Protein AF-A0A7Y5H801-F1 (afdb_monomer)

Nearest PDB structures (foldseek):
  3fwv-assembly2_B  TM=7.381E-01  e=1.106E+00  Homo sapiens
  2nc9-assembly1_A  TM=5.835E-01  e=8.469E-01  Homo sapiens
  4gcn-assembly2_B  TM=4.721E-01  e=9.941E-01  Caenorhabditis elegans
  9hmf-assembly1_L  TM=3.764E-01  e=2.465E+00  Campylobacter jejuni
  5dse-assembly2_C  TM=4.444E-01  e=6.800E+00  Homo sapiens

Solvent-accessible surface area (backbone atoms only — not comparable to full-atom values): 6322 Å² total; per-residue (Å²): 136,57,74,64,58,56,48,54,52,54,50,52,52,52,51,50,53,55,60,70,68,46,54,71,70,56,50,16,51,51,25,39,52,51,36,55,50,51,28,55,76,35,78,40,76,78,80,83,79,80,88,60,102,65,94,75,80,76,92,52,75,45,53,94,44,13,58,62,43,20,51,21,22,58,57,25,66,49,58,48,68,60,25,23,52,24,20,44,47,25,15,56,49,26,50,78,68,72,34,61,70,60,14,51,55,25,44,53,55,21,51,71,49,75,112

Sequence (115 aa):
MNAEAAYLFRHALLREAAYQLHLPGQRARLHAEALAVMERQAGGRPAELLLGEGIRFEVHPTDPLAEDLADHARLGGAPPEVQALYACRAAALAERQYRPEDAMRLWEAAAGLLS

pLDDT: mean 90.51, std 10.81, range [49.88, 98.31]

Mean predicted aligned error: 5.6 Å

Secondary structure (DSSP, 8-state):
--HHHHHHHHHHHHHHHHHHHS-HHHHHHHHHHHHHHHHHHTTSPPPP----SS--PPP-TTGGGHHHHHHHHHHHT--HHHHHHHHHHHHHHHHHTT-HHHHHHHHHHHHHHH-

Foldseek 3Di:
DDPVVVVVVVVVVVVVVVLVPDDLQVQLQVLQVVLVVLQVVQVHDPPQDDDDDDDDDDDGSCLVVLVVNLVSCVSNVHQLSSNLRSLQSPLVSCVVVVNNVSNVVSNVSSVVSVD

Radius of gyration: 16.96 Å; Cα contacts (8 Å, |Δi|>4): 107; chains: 1; bounding box: 40×43×36 Å

Structure (mmCIF, N/CA/C/O backbone):
data_AF-A0A7Y5H801-F1
#
_entry.id   AF-A0A7Y5H801-F1
#
loop_
_atom_site.group_PDB
_atom_site.id
_atom_site.type_symbol
_atom_site.label_atom_id
_atom_site.label_alt_id
_atom_site.label_comp_id
_atom_site.label_asym_id
_atom_site.label_entity_id
_atom_site.label_seq_id
_atom_site.pdbx_PDB_ins_code
_atom_site.Cartn_x
_atom_site.Cartn_y
_atom_site.Cartn_z
_atom_site.occupancy
_atom_site.B_iso_or_equiv
_atom_site.auth_seq_id
_atom_site.auth_comp_id
_atom_site.auth_asym_id
_atom_site.auth_atom_id
_atom_site.pdbx_PDB_model_num
ATOM 1 N N . MET A 1 1 ? -24.735 -25.212 10.081 1.00 61.69 1 MET A N 1
ATOM 2 C CA . MET A 1 1 ? -23.822 -24.109 10.455 1.00 61.69 1 MET A CA 1
ATOM 3 C C . MET A 1 1 ? -22.948 -24.633 11.591 1.00 61.69 1 MET A C 1
ATOM 5 O O . MET A 1 1 ? -23.521 -25.066 12.582 1.00 61.69 1 MET A O 1
ATOM 9 N N . ASN A 1 2 ? -21.625 -24.755 11.419 1.00 89.38 2 ASN A N 1
ATOM 10 C CA . ASN A 1 2 ? -20.744 -25.306 12.464 1.00 89.38 2 ASN A CA 1
ATOM 11 C C . ASN A 1 2 ? -20.314 -24.195 13.452 1.00 89.38 2 ASN A C 1
ATOM 13 O O . ASN A 1 2 ? -20.373 -23.007 13.128 1.00 89.38 2 ASN A O 1
ATOM 17 N N . ALA A 1 3 ? -19.924 -24.572 14.674 1.00 88.94 3 ALA A N 1
ATOM 18 C CA . ALA A 1 3 ? -19.537 -23.617 15.720 1.00 88.94 3 ALA A CA 1
ATOM 19 C C . ALA A 1 3 ? -18.302 -22.779 15.333 1.00 88.94 3 ALA A C 1
ATOM 21 O O . ALA A 1 3 ? -18.211 -21.604 15.681 1.00 88.94 3 ALA A O 1
ATOM 22 N N . GLU A 1 4 ? -17.389 -23.367 14.562 1.00 92.75 4 GLU A N 1
ATOM 23 C CA . GLU A 1 4 ? -16.189 -22.714 14.041 1.00 92.75 4 GLU A CA 1
ATOM 24 C C . GLU A 1 4 ? -16.515 -21.564 13.075 1.00 92.75 4 GLU A C 1
ATOM 26 O O . GLU A 1 4 ? -16.022 -20.455 13.254 1.00 92.75 4 GLU A O 1
ATOM 31 N N . ALA A 1 5 ? -17.414 -21.768 12.109 1.00 92.44 5 ALA A N 1
ATOM 32 C CA . ALA A 1 5 ? -17.831 -20.726 11.171 1.00 92.44 5 ALA A CA 1
ATOM 33 C C . ALA A 1 5 ? -18.557 -19.582 11.886 1.00 92.44 5 ALA A C 1
ATOM 35 O O . ALA A 1 5 ? -18.335 -18.416 11.564 1.00 92.44 5 ALA A O 1
ATOM 36 N N . ALA A 1 6 ? -19.386 -19.894 12.889 1.00 90.56 6 ALA A N 1
ATOM 37 C CA . ALA A 1 6 ? -20.036 -18.873 13.709 1.00 90.56 6 ALA A CA 1
ATOM 38 C C . ALA A 1 6 ? -19.013 -18.042 14.507 1.00 90.56 6 ALA A C 1
ATOM 40 O O . ALA A 1 6 ? -19.160 -16.822 14.620 1.00 90.56 6 ALA A O 1
ATOM 41 N N . TYR A 1 7 ? -17.962 -18.686 15.026 1.00 93.06 7 TYR A N 1
ATOM 42 C CA . TYR A 1 7 ? -16.860 -18.012 15.709 1.00 93.06 7 TYR A CA 1
ATOM 43 C C . TYR A 1 7 ? -16.059 -17.113 14.759 1.00 93.06 7 TYR A C 1
ATOM 45 O O . TYR A 1 7 ? -15.900 -15.929 15.051 1.00 93.06 7 TYR A O 1
ATOM 53 N N . LEU A 1 8 ? -15.615 -17.637 13.612 1.00 94.44 8 LEU A N 1
ATOM 54 C CA . LEU A 1 8 ? -14.841 -16.884 12.620 1.00 94.44 8 LEU A CA 1
ATOM 55 C C . LEU A 1 8 ? -15.614 -15.668 12.107 1.00 94.44 8 LEU A C 1
ATOM 57 O O . LEU A 1 8 ? -15.064 -14.570 12.047 1.00 94.44 8 LEU A O 1
ATOM 61 N N . PHE A 1 9 ? -16.905 -15.838 11.813 1.00 93.38 9 PHE A N 1
ATOM 62 C CA . PHE A 1 9 ? -17.769 -14.740 11.390 1.00 93.38 9 PHE A CA 1
ATOM 63 C C . PHE A 1 9 ? -17.881 -13.654 12.463 1.00 93.38 9 PHE A C 1
ATOM 65 O O . PHE A 1 9 ? -17.645 -12.477 12.186 1.00 93.38 9 PHE A O 1
ATOM 72 N N . ARG A 1 10 ? -18.189 -14.037 13.711 1.00 92.44 10 ARG A N 1
ATOM 73 C CA . ARG A 1 10 ? -18.278 -13.080 14.823 1.00 92.44 10 ARG A CA 1
ATOM 74 C C . ARG A 1 10 ? -16.949 -12.362 15.041 1.00 92.44 10 ARG A C 1
ATOM 76 O O . ARG A 1 10 ? -16.945 -11.156 15.263 1.00 92.44 10 ARG A O 1
ATOM 83 N N . HIS A 1 11 ? -15.839 -13.087 14.974 1.00 93.62 11 HIS A N 1
ATOM 84 C CA . HIS A 1 11 ? -14.513 -12.514 15.144 1.00 93.62 11 HIS A CA 1
ATOM 85 C C . HIS A 1 11 ? -14.192 -11.504 14.034 1.00 93.62 11 HIS A C 1
ATOM 87 O O . HIS A 1 11 ? -13.767 -10.392 14.335 1.00 93.62 11 HIS A O 1
ATOM 93 N N . ALA A 1 12 ? -14.466 -11.844 12.771 1.00 93.56 12 ALA A N 1
ATOM 94 C CA . ALA A 1 12 ? -14.269 -10.942 11.639 1.00 93.56 12 ALA A CA 1
ATOM 95 C C . ALA A 1 12 ? -15.112 -9.663 11.765 1.00 93.56 12 ALA A C 1
ATOM 97 O O . ALA A 1 12 ? -14.577 -8.569 11.585 1.00 93.56 12 ALA A O 1
ATOM 98 N N . LEU A 1 13 ? -16.391 -9.787 12.142 1.00 93.75 13 LEU A N 1
ATOM 99 C CA . LEU A 1 13 ? -17.271 -8.636 12.36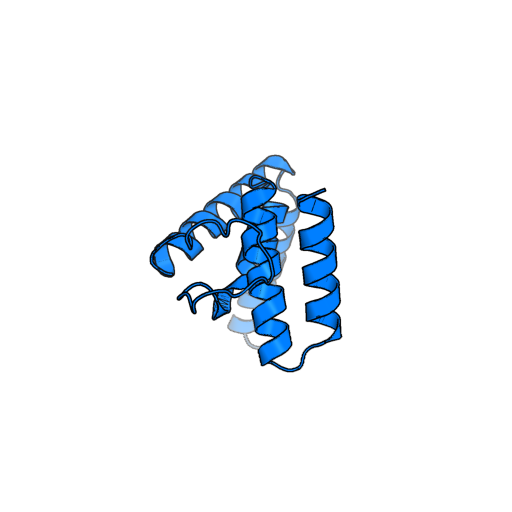6 1.00 93.75 13 LEU A CA 1
ATOM 100 C C . LEU A 1 13 ? -16.782 -7.733 13.502 1.00 93.75 13 LEU A C 1
ATOM 102 O O . LEU A 1 13 ? -16.730 -6.517 13.340 1.00 93.75 13 LEU A O 1
ATOM 106 N N . LEU A 1 14 ? -16.423 -8.314 14.651 1.00 93.44 14 LEU A N 1
ATOM 107 C CA . LEU A 1 14 ? -15.938 -7.538 15.794 1.00 93.44 14 LEU A CA 1
ATOM 108 C C . LEU A 1 14 ? -14.605 -6.851 15.482 1.00 93.44 14 LEU A C 1
ATOM 110 O O . LEU A 1 14 ? -14.413 -5.703 15.876 1.00 93.44 14 LEU A O 1
ATOM 114 N N . ARG A 1 15 ? -13.709 -7.521 14.745 1.00 92.31 15 ARG A N 1
ATOM 115 C CA . ARG A 1 15 ? -12.446 -6.939 14.273 1.00 92.31 15 ARG A CA 1
ATOM 116 C C . ARG A 1 15 ? -12.695 -5.734 13.369 1.00 92.31 15 ARG A C 1
ATOM 118 O O . ARG A 1 15 ? -12.062 -4.702 13.566 1.00 92.31 15 ARG A O 1
ATOM 125 N N . GLU A 1 16 ? -13.613 -5.854 12.411 1.00 92.44 16 GLU A N 1
ATOM 126 C CA . GLU A 1 16 ? -13.949 -4.757 11.500 1.00 92.44 16 GLU A CA 1
ATOM 127 C C . GLU A 1 16 ? -14.563 -3.574 12.257 1.00 92.44 16 GLU A C 1
ATOM 129 O O . GLU A 1 16 ? -14.108 -2.443 12.111 1.00 92.44 16 GLU A O 1
ATOM 134 N N . ALA A 1 17 ? -15.525 -3.830 13.149 1.00 91.19 17 ALA A N 1
ATOM 135 C CA . ALA A 1 17 ? -16.121 -2.787 13.980 1.00 91.19 17 ALA A CA 1
ATOM 136 C C . ALA A 1 17 ? -15.070 -2.067 14.842 1.00 91.19 17 ALA A C 1
ATOM 138 O O . ALA A 1 17 ? -15.048 -0.839 14.888 1.00 91.19 17 ALA A O 1
ATOM 139 N N . ALA A 1 18 ? -14.164 -2.813 15.482 1.00 91.06 18 ALA A N 1
ATOM 140 C CA . ALA A 1 18 ? -13.076 -2.235 16.266 1.00 91.06 18 ALA A CA 1
ATOM 141 C C . ALA A 1 18 ? -12.136 -1.376 15.405 1.00 91.06 18 ALA A C 1
ATOM 143 O O . ALA A 1 18 ? -11.781 -0.270 15.806 1.00 91.06 18 ALA A O 1
ATOM 144 N N . TYR A 1 19 ? -11.787 -1.840 14.201 1.00 91.62 19 TYR A N 1
ATOM 145 C CA . TYR A 1 19 ? -10.963 -1.075 13.265 1.00 91.62 19 TYR A CA 1
ATOM 146 C C . TYR A 1 19 ? -11.639 0.237 12.836 1.00 91.62 19 TYR A C 1
ATOM 148 O O . TYR A 1 19 ? -10.982 1.278 12.791 1.00 91.62 19 TYR A O 1
ATOM 156 N N . GLN A 1 20 ? -12.952 0.223 12.585 1.00 90.75 20 GLN A N 1
ATOM 157 C CA . GLN A 1 20 ? -13.706 1.432 12.231 1.00 90.75 20 GLN A CA 1
ATOM 158 C C . GLN A 1 20 ? -13.869 2.418 13.400 1.00 90.75 20 GLN A C 1
ATOM 160 O O . GLN A 1 20 ? -14.055 3.609 13.161 1.00 90.75 20 GLN A O 1
ATOM 165 N N . LEU A 1 21 ? -13.763 1.955 14.651 1.00 93.94 21 LEU A N 1
ATOM 166 C CA . LEU A 1 21 ? -13.789 2.811 15.844 1.00 93.94 21 LEU A CA 1
ATOM 167 C C . LEU A 1 21 ? -12.449 3.508 16.130 1.00 93.94 21 LEU A C 1
ATOM 169 O O . LEU A 1 21 ? -12.407 4.434 16.941 1.00 93.94 21 LEU A O 1
ATOM 173 N N . HIS A 1 22 ? -11.353 3.088 15.494 1.00 91.81 22 HIS A N 1
ATOM 174 C CA . HIS A 1 22 ? -10.066 3.760 15.646 1.00 91.81 22 HIS A CA 1
ATOM 175 C C . HIS A 1 22 ? -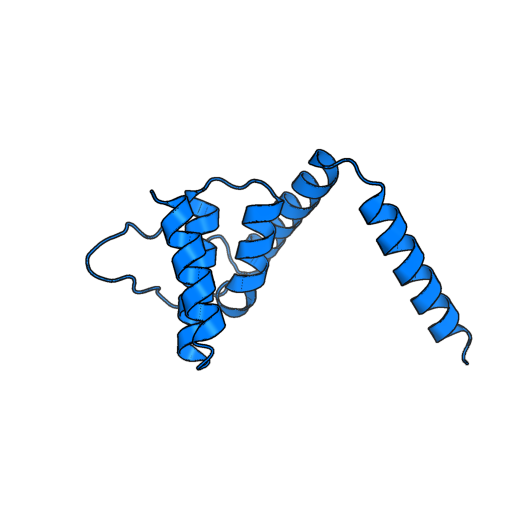10.109 5.188 15.095 1.00 91.81 22 HIS A C 1
ATOM 177 O O . HIS A 1 22 ? -10.664 5.459 14.027 1.00 91.81 22 HIS A O 1
ATOM 183 N N . LEU A 1 23 ? -9.428 6.104 15.787 1.00 94.69 23 LEU A N 1
ATOM 184 C CA . LEU A 1 23 ? -9.234 7.461 15.285 1.00 94.69 23 LEU A CA 1
ATOM 185 C C . LEU A 1 23 ? -8.468 7.433 13.950 1.00 94.69 23 LEU A C 1
ATOM 187 O O . LEU A 1 23 ? -7.599 6.573 13.765 1.00 94.69 23 LEU A O 1
ATOM 191 N N . PRO A 1 24 ? -8.690 8.403 13.040 1.00 92.44 24 PRO A N 1
ATOM 192 C CA . PRO A 1 24 ? -8.000 8.440 11.749 1.00 92.44 24 PRO A CA 1
ATOM 193 C C . PRO A 1 24 ? -6.473 8.310 11.859 1.00 92.44 24 PRO A C 1
ATOM 195 O O . PRO A 1 24 ? -5.880 7.500 11.151 1.00 92.44 24 PRO A O 1
ATOM 198 N N . GLY A 1 25 ? -5.845 9.014 12.809 1.00 94.31 25 GLY A N 1
ATOM 199 C CA . GLY A 1 25 ? -4.397 8.929 13.036 1.00 94.31 25 GLY A CA 1
ATOM 200 C C . GLY A 1 25 ? -3.916 7.564 13.545 1.00 94.31 25 GLY A C 1
ATOM 201 O O . GLY A 1 25 ? -2.812 7.141 13.218 1.00 94.31 25 GLY A O 1
ATOM 202 N N . GLN A 1 26 ? -4.743 6.832 14.299 1.00 94.56 26 GLN A N 1
ATOM 203 C CA . GLN A 1 26 ? -4.412 5.471 14.741 1.00 94.56 26 GLN A CA 1
ATOM 204 C C . GLN A 1 26 ? -4.455 4.485 13.572 1.00 94.56 26 GLN A C 1
ATOM 206 O O . GLN A 1 26 ? -3.577 3.630 13.464 1.00 94.56 26 GLN A O 1
ATOM 211 N N . ARG A 1 27 ? -5.435 4.632 12.670 1.00 95.44 27 ARG A N 1
ATOM 212 C CA . ARG A 1 27 ? -5.492 3.834 11.437 1.00 95.44 27 ARG A CA 1
ATOM 213 C C . ARG A 1 27 ? -4.298 4.129 10.538 1.00 95.44 27 ARG A C 1
ATOM 215 O O . ARG A 1 27 ? -3.643 3.189 10.106 1.00 95.44 27 ARG A O 1
ATOM 222 N N . ALA A 1 28 ? -3.963 5.404 10.334 1.00 95.88 28 ALA A N 1
ATOM 223 C CA . ALA A 1 28 ? -2.784 5.788 9.559 1.00 95.88 28 ALA A CA 1
ATOM 224 C C . ALA A 1 28 ? -1.503 5.173 10.141 1.00 95.88 28 ALA A C 1
ATOM 226 O O . ALA A 1 28 ? -0.737 4.536 9.423 1.00 95.88 28 ALA A O 1
ATOM 227 N N . ARG A 1 29 ? -1.319 5.238 11.467 1.00 96.75 29 ARG A N 1
ATOM 228 C CA . ARG A 1 29 ? -0.184 4.584 12.129 1.00 96.75 29 ARG A CA 1
ATOM 229 C C . ARG A 1 29 ? -0.150 3.077 11.872 1.00 96.75 29 ARG A C 1
ATOM 231 O O . ARG A 1 29 ? 0.913 2.548 11.582 1.00 96.75 29 ARG A O 1
ATOM 238 N N . LEU A 1 30 ? -1.291 2.390 11.934 1.00 96.38 30 LEU A N 1
ATOM 239 C CA . LEU A 1 30 ? -1.350 0.960 11.626 1.00 96.38 30 LEU A CA 1
ATOM 240 C C . LEU A 1 30 ? -0.927 0.666 10.177 1.00 96.38 30 LEU A C 1
ATOM 242 O O . LEU A 1 30 ? -0.181 -0.282 9.948 1.00 96.38 30 LEU A O 1
ATOM 246 N N . HIS A 1 31 ? -1.360 1.480 9.211 1.00 98.12 31 HIS A N 1
ATOM 247 C CA . HIS A 1 31 ? -0.940 1.326 7.816 1.00 98.12 31 HIS A CA 1
ATOM 248 C C . HIS A 1 31 ? 0.554 1.599 7.618 1.00 98.12 31 HIS A C 1
ATOM 250 O O . HIS A 1 31 ? 1.191 0.863 6.870 1.00 98.12 31 HIS A O 1
ATOM 256 N N . ALA A 1 32 ? 1.122 2.583 8.321 1.00 97.94 32 ALA A N 1
ATOM 257 C CA . ALA A 1 32 ? 2.555 2.864 8.285 1.00 97.94 32 ALA A CA 1
ATOM 258 C C . ALA A 1 32 ? 3.395 1.714 8.875 1.00 97.94 32 ALA A C 1
ATOM 260 O O . ALA A 1 32 ? 4.420 1.342 8.307 1.00 97.94 32 ALA A O 1
ATOM 261 N N . GLU A 1 33 ? 2.950 1.102 9.977 1.00 98.19 33 GLU A N 1
ATOM 262 C CA . GLU A 1 33 ? 3.614 -0.081 10.546 1.00 98.19 33 GLU A CA 1
ATOM 263 C C . GLU A 1 33 ? 3.512 -1.288 9.603 1.00 98.19 33 GLU A C 1
ATOM 265 O O . GLU A 1 33 ? 4.496 -1.997 9.392 1.00 98.19 33 GLU A O 1
ATOM 270 N N . ALA A 1 34 ? 2.345 -1.506 8.987 1.00 97.88 34 ALA A N 1
ATOM 271 C CA . ALA A 1 34 ? 2.161 -2.562 7.995 1.00 97.88 34 ALA A CA 1
ATOM 272 C C . ALA A 1 34 ? 3.094 -2.374 6.787 1.00 97.88 34 ALA A C 1
ATOM 274 O O . ALA A 1 34 ? 3.782 -3.323 6.411 1.00 97.88 34 ALA A O 1
ATOM 275 N N . LEU A 1 35 ? 3.201 -1.147 6.259 1.00 98.12 35 LEU A N 1
ATOM 276 C CA . LEU A 1 35 ? 4.151 -0.798 5.200 1.00 98.12 35 LEU A CA 1
ATOM 277 C C . LEU A 1 35 ? 5.582 -1.196 5.590 1.00 98.12 35 LEU A C 1
ATOM 279 O O . LEU A 1 35 ? 6.242 -1.932 4.860 1.00 98.12 35 LEU A O 1
ATOM 283 N N . ALA A 1 36 ? 6.042 -0.771 6.771 1.00 97.56 36 ALA A N 1
ATOM 284 C CA . ALA A 1 36 ? 7.396 -1.050 7.246 1.00 97.56 36 ALA A CA 1
ATOM 285 C C . ALA A 1 36 ? 7.669 -2.555 7.439 1.00 97.56 36 ALA A C 1
ATOM 287 O O . ALA A 1 36 ? 8.786 -3.029 7.205 1.00 97.56 36 ALA A O 1
ATOM 288 N N . VAL A 1 37 ? 6.666 -3.325 7.873 1.00 98.06 37 VAL A N 1
ATOM 289 C CA . VAL A 1 37 ? 6.770 -4.786 8.002 1.00 98.06 37 VAL A CA 1
ATOM 290 C C . VAL A 1 37 ? 6.870 -5.449 6.631 1.00 98.06 37 VAL A C 1
ATOM 292 O O . VAL A 1 37 ? 7.739 -6.301 6.447 1.00 98.06 37 VAL A O 1
ATOM 295 N N . MET A 1 38 ? 6.030 -5.052 5.675 1.00 97.56 38 MET A N 1
ATOM 296 C CA . MET A 1 38 ? 6.040 -5.602 4.318 1.00 97.56 38 MET A CA 1
ATOM 297 C C . MET A 1 38 ? 7.361 -5.308 3.603 1.00 97.56 38 MET A C 1
ATOM 299 O O . MET A 1 38 ? 7.961 -6.222 3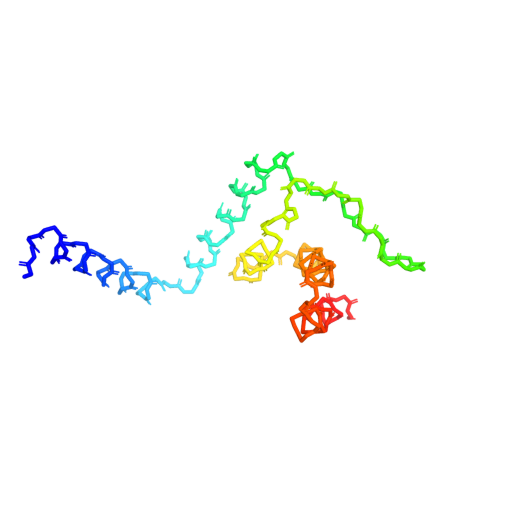.042 1.00 97.56 38 MET A O 1
ATOM 303 N N . GLU A 1 39 ? 7.866 -4.073 3.700 1.00 96.31 39 GLU A N 1
ATOM 304 C CA . GLU A 1 39 ? 9.190 -3.697 3.187 1.00 96.31 39 GLU A CA 1
ATOM 305 C C . GLU A 1 39 ? 10.273 -4.608 3.767 1.00 96.31 39 GLU A C 1
ATOM 307 O O . GLU A 1 39 ? 11.052 -5.208 3.030 1.00 96.31 39 GLU A O 1
ATOM 312 N N . ARG A 1 40 ? 10.299 -4.779 5.093 1.00 96.69 40 ARG A N 1
ATOM 313 C CA . ARG A 1 40 ? 11.302 -5.616 5.765 1.00 96.69 40 ARG A CA 1
ATOM 314 C C . ARG A 1 40 ? 11.225 -7.080 5.338 1.00 96.69 40 ARG A C 1
ATOM 316 O O . ARG A 1 40 ? 12.263 -7.705 5.140 1.00 96.69 40 ARG A O 1
ATOM 323 N N . GLN A 1 41 ? 10.019 -7.632 5.210 1.00 96.44 41 GLN A N 1
ATOM 324 C CA . GLN A 1 41 ? 9.820 -9.015 4.771 1.00 96.44 41 GLN A CA 1
ATOM 325 C C . GLN A 1 41 ? 10.242 -9.222 3.312 1.00 96.44 41 GLN A C 1
ATOM 327 O O . GLN A 1 41 ? 10.770 -10.280 2.979 1.00 96.44 41 GLN A O 1
ATOM 332 N N . ALA A 1 42 ? 10.075 -8.202 2.471 1.00 95.31 42 ALA A N 1
ATOM 333 C CA . ALA A 1 42 ? 10.487 -8.203 1.072 1.00 95.31 42 ALA A CA 1
ATOM 334 C C . ALA A 1 42 ? 11.956 -7.776 0.856 1.00 95.31 42 ALA A C 1
ATOM 336 O O . ALA A 1 42 ? 12.356 -7.486 -0.268 1.00 95.31 42 ALA A O 1
ATOM 337 N N . GLY A 1 43 ? 12.785 -7.740 1.904 1.00 93.12 43 GLY A N 1
ATOM 338 C CA . GLY A 1 43 ? 14.217 -7.442 1.778 1.00 93.12 43 GLY A CA 1
ATOM 339 C C . GLY A 1 43 ? 14.578 -5.953 1.737 1.00 93.12 43 GLY A C 1
ATOM 340 O O . GLY A 1 43 ? 15.729 -5.619 1.473 1.00 93.12 43 GLY A O 1
ATOM 341 N N . GLY A 1 44 ? 13.634 -5.067 2.050 1.00 93.75 44 GLY A N 1
ATOM 342 C CA . GLY A 1 44 ? 13.824 -3.623 2.147 1.00 93.75 44 GLY A CA 1
ATOM 343 C C . GLY A 1 44 ? 1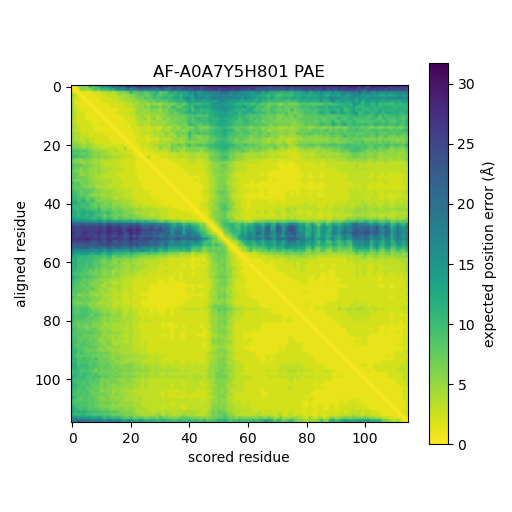2.992 -2.837 1.138 1.00 93.75 44 GLY A C 1
ATOM 344 O O . GLY A 1 44 ? 12.246 -3.391 0.333 1.00 93.75 44 GLY A O 1
ATOM 345 N N . ARG A 1 45 ? 13.121 -1.510 1.198 1.00 91.44 45 ARG A N 1
ATOM 346 C CA . ARG A 1 45 ? 12.534 -0.608 0.205 1.00 91.44 45 ARG A CA 1
ATOM 347 C C . ARG A 1 45 ? 13.410 -0.600 -1.058 1.00 91.44 45 ARG A C 1
ATOM 349 O O . ARG A 1 45 ? 14.629 -0.479 -0.917 1.00 91.44 45 ARG A O 1
ATOM 356 N N . PRO A 1 46 ? 12.829 -0.676 -2.270 1.00 88.81 46 PRO A N 1
ATOM 357 C CA . PRO A 1 46 ? 13.586 -0.470 -3.500 1.00 88.81 46 PRO A CA 1
ATOM 358 C C . PRO A 1 46 ? 14.209 0.931 -3.527 1.00 88.81 46 PRO A C 1
ATOM 360 O O . PRO A 1 46 ? 13.619 1.882 -3.019 1.00 88.81 46 PRO A O 1
ATOM 363 N N . ALA A 1 47 ? 15.383 1.079 -4.145 1.00 80.44 47 ALA A N 1
ATOM 364 C CA . ALA A 1 47 ? 15.987 2.397 -4.330 1.00 80.44 47 ALA A CA 1
ATOM 365 C C . ALA A 1 47 ? 15.014 3.350 -5.054 1.00 80.44 47 ALA A C 1
ATOM 367 O O . ALA A 1 47 ? 14.300 2.935 -5.973 1.00 80.44 47 ALA A O 1
ATOM 368 N N . GLU A 1 48 ? 14.977 4.610 -4.615 1.00 66.12 48 GLU A N 1
ATOM 369 C CA . GLU A 1 48 ? 14.127 5.651 -5.196 1.00 66.12 48 GLU A CA 1
ATOM 370 C C . GLU A 1 48 ? 14.453 5.812 -6.685 1.00 66.12 48 GLU A C 1
ATOM 372 O O . GLU A 1 48 ? 15.610 6.015 -7.064 1.00 66.12 48 GLU A O 1
ATOM 377 N N . LEU A 1 49 ? 13.440 5.688 -7.548 1.00 59.78 49 LEU A N 1
ATOM 378 C CA . LEU A 1 49 ? 13.634 5.947 -8.968 1.00 59.78 49 LEU A CA 1
ATOM 379 C C . LEU A 1 49 ? 13.703 7.456 -9.199 1.00 59.78 49 LEU A C 1
ATOM 381 O O . LEU A 1 49 ? 12.699 8.156 -9.099 1.00 59.78 49 LEU A O 1
ATOM 385 N N . LEU A 1 50 ? 14.889 7.935 -9.572 1.00 52.69 50 LEU A N 1
ATOM 386 C CA . LEU A 1 50 ? 15.044 9.225 -10.230 1.00 52.69 50 LEU A CA 1
ATOM 387 C C . LEU A 1 50 ? 14.322 9.169 -11.583 1.00 52.69 50 LEU A C 1
ATOM 389 O O . LEU A 1 50 ? 14.670 8.380 -12.462 1.00 52.69 50 LEU A O 1
ATOM 393 N N . LEU A 1 51 ? 13.288 9.996 -11.716 1.00 52.69 51 LEU A N 1
ATOM 394 C CA . LEU A 1 51 ? 12.487 10.158 -12.926 1.00 52.69 51 LEU A CA 1
ATOM 395 C C . LEU A 1 51 ? 13.366 10.710 -14.062 1.00 52.69 51 LEU A C 1
ATOM 397 O O . LEU A 1 51 ? 13.859 11.833 -13.987 1.00 52.69 51 LEU A O 1
ATOM 401 N N . GLY A 1 52 ? 13.557 9.903 -15.108 1.00 55.59 52 GLY A N 1
ATOM 402 C CA . GLY A 1 52 ? 14.212 10.258 -16.373 1.00 55.59 52 GLY A CA 1
ATOM 403 C C . GLY A 1 52 ? 13.391 9.796 -17.588 1.00 55.59 52 GLY A C 1
ATOM 404 O O . GLY A 1 52 ? 12.219 9.447 -17.440 1.00 55.59 52 GLY A O 1
ATOM 405 N N . GLU A 1 53 ? 13.999 9.791 -18.786 1.00 49.88 53 GLU A N 1
ATOM 406 C CA . GLU A 1 53 ? 13.386 9.415 -20.081 1.00 49.88 53 GLU A CA 1
ATOM 407 C C . GLU A 1 53 ? 12.983 7.923 -20.135 1.00 49.88 53 GLU A C 1
ATOM 409 O O . GLU A 1 53 ? 13.628 7.086 -20.765 1.00 49.88 53 GLU A O 1
ATOM 414 N N . GLY A 1 54 ? 11.900 7.579 -19.441 1.00 57.97 54 GLY A N 1
ATOM 415 C CA . GLY A 1 54 ? 11.324 6.239 -19.379 1.00 57.97 54 GLY A CA 1
ATOM 416 C C . GLY A 1 54 ? 11.491 5.587 -18.007 1.00 57.97 54 GLY A C 1
ATOM 417 O O . GLY A 1 54 ? 12.597 5.387 -17.511 1.00 57.97 54 GLY A O 1
ATOM 418 N N . ILE A 1 55 ? 10.368 5.202 -17.401 1.00 60.56 55 ILE A N 1
ATOM 419 C CA . ILE A 1 55 ? 10.349 4.510 -16.114 1.00 60.56 55 ILE A CA 1
ATOM 420 C C . ILE A 1 55 ? 10.591 3.018 -16.370 1.00 60.56 55 ILE A C 1
ATOM 422 O O . ILE A 1 55 ? 9.711 2.304 -16.849 1.00 60.56 55 ILE A O 1
ATOM 426 N N . ARG A 1 56 ? 11.795 2.526 -16.064 1.00 65.75 56 ARG A N 1
ATOM 427 C CA . ARG A 1 56 ? 12.091 1.087 -16.046 1.00 65.75 56 ARG A CA 1
ATOM 428 C C . ARG A 1 56 ? 12.490 0.667 -14.643 1.00 65.75 56 ARG A C 1
ATOM 430 O O . ARG A 1 56 ? 13.575 0.991 -14.175 1.00 65.75 56 ARG A O 1
ATOM 437 N N . PHE A 1 57 ? 11.610 -0.082 -13.991 1.00 73.62 57 PHE A N 1
ATOM 438 C CA . PHE A 1 57 ? 11.904 -0.695 -12.705 1.00 73.62 57 PHE A CA 1
ATOM 439 C C . PHE A 1 57 ? 12.691 -1.987 -12.903 1.00 73.62 57 PHE A C 1
ATOM 441 O O . PHE A 1 57 ? 12.215 -2.918 -13.565 1.00 73.62 57 PHE A O 1
ATOM 448 N N . GLU A 1 58 ? 13.865 -2.069 -12.277 1.00 82.69 58 GLU A N 1
ATOM 449 C CA . GLU A 1 58 ? 14.468 -3.367 -11.991 1.00 82.69 58 GLU A CA 1
ATOM 450 C C . GLU A 1 58 ? 13.501 -4.192 -11.137 1.00 82.69 58 GLU A C 1
ATOM 452 O O . GLU A 1 58 ? 12.812 -3.657 -10.254 1.00 82.69 58 GLU A O 1
ATOM 457 N N . VAL A 1 59 ? 13.433 -5.493 -11.430 1.00 86.00 59 VAL A N 1
ATOM 458 C CA . VAL A 1 59 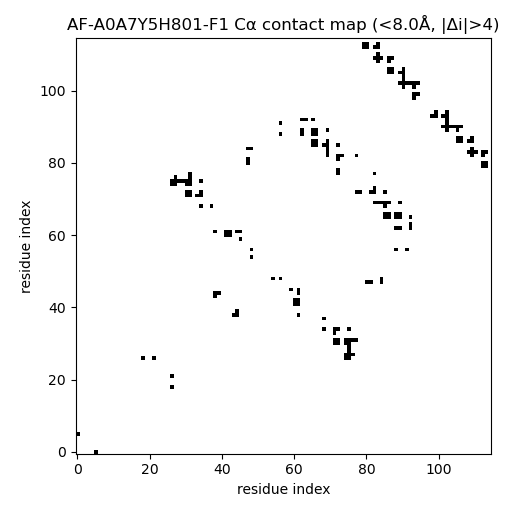? 12.601 -6.433 -10.674 1.00 86.00 59 VAL A CA 1
ATOM 459 C C . VAL A 1 59 ? 13.044 -6.398 -9.220 1.00 86.00 59 VAL A C 1
ATOM 461 O O . VAL A 1 59 ? 14.223 -6.583 -8.925 1.00 86.00 59 VAL A O 1
ATOM 464 N N . HIS A 1 60 ? 12.098 -6.166 -8.320 1.00 91.31 60 HIS A N 1
ATOM 465 C CA . HIS A 1 60 ? 12.355 -6.093 -6.891 1.00 91.31 60 HIS A CA 1
ATOM 466 C C . HIS A 1 60 ? 11.453 -7.081 -6.143 1.00 91.31 60 HIS A C 1
ATOM 468 O O . HIS A 1 60 ? 10.312 -7.290 -6.559 1.00 91.31 60 HIS A O 1
ATOM 474 N N . PRO A 1 61 ? 11.895 -7.681 -5.021 1.00 94.75 61 PRO A N 1
ATOM 475 C CA . PRO A 1 61 ? 11.059 -8.628 -4.280 1.00 94.75 61 PRO A CA 1
ATOM 476 C C . PRO A 1 61 ? 9.753 -8.035 -3.723 1.00 94.75 61 PRO A C 1
ATOM 478 O O . PRO A 1 61 ? 8.850 -8.784 -3.367 1.00 94.75 61 PRO A O 1
ATOM 481 N N . THR A 1 62 ? 9.620 -6.705 -3.677 1.00 94.31 62 THR A N 1
ATOM 482 C CA . THR A 1 62 ? 8.362 -6.017 -3.332 1.00 94.31 62 THR A CA 1
ATOM 483 C C . THR A 1 62 ? 7.339 -6.002 -4.465 1.00 94.31 62 THR A C 1
ATOM 485 O O . THR A 1 62 ? 6.191 -5.659 -4.211 1.00 94.31 62 THR A O 1
ATOM 488 N N . ASP A 1 63 ? 7.721 -6.324 -5.705 1.00 92.94 63 ASP A N 1
ATOM 489 C CA . ASP A 1 63 ? 6.838 -6.187 -6.871 1.00 92.94 63 ASP A CA 1
ATOM 490 C C . ASP A 1 63 ? 5.521 -6.950 -6.724 1.00 92.94 63 ASP A C 1
ATOM 492 O O . ASP A 1 63 ? 4.481 -6.332 -6.942 1.00 92.94 63 ASP A O 1
ATOM 496 N N . PRO A 1 64 ? 5.500 -8.220 -6.269 1.00 94.06 64 PRO A N 1
ATOM 497 C CA . PRO A 1 64 ? 4.245 -8.940 -6.053 1.00 94.06 64 PRO A CA 1
ATOM 498 C C . PRO A 1 64 ? 3.303 -8.275 -5.038 1.00 94.06 64 PRO A C 1
ATOM 500 O O . PRO A 1 64 ? 2.119 -8.588 -5.030 1.00 94.06 64 PRO A O 1
ATOM 503 N N . LEU A 1 65 ? 3.826 -7.383 -4.191 1.00 96.31 65 LEU A N 1
ATOM 504 C CA . LEU A 1 65 ? 3.103 -6.657 -3.145 1.00 96.31 65 LEU A CA 1
ATOM 505 C C . LEU A 1 65 ? 2.914 -5.172 -3.490 1.00 96.31 65 LEU A C 1
ATOM 507 O O . LEU A 1 65 ? 2.486 -4.405 -2.634 1.00 96.31 65 LEU A O 1
ATOM 511 N N . ALA A 1 66 ? 3.280 -4.726 -4.696 1.00 94.50 66 ALA A N 1
ATOM 512 C CA . ALA A 1 66 ? 3.386 -3.300 -5.002 1.00 94.50 66 ALA A CA 1
ATOM 513 C C . ALA A 1 66 ? 2.051 -2.552 -4.863 1.00 94.50 66 ALA A C 1
ATOM 515 O O . ALA A 1 66 ? 2.042 -1.410 -4.412 1.00 94.50 66 ALA A O 1
ATOM 516 N N . GLU A 1 67 ? 0.935 -3.197 -5.213 1.00 96.12 67 GLU A N 1
ATOM 517 C CA . GLU A 1 67 ? -0.409 -2.624 -5.076 1.00 96.12 67 GLU A CA 1
ATOM 518 C C . GLU A 1 67 ? -0.780 -2.429 -3.594 1.00 96.12 67 GLU A C 1
ATOM 520 O O . GLU A 1 67 ? -1.111 -1.317 -3.181 1.00 96.12 67 GLU A O 1
ATOM 525 N N . ASP A 1 68 ? -0.582 -3.461 -2.767 1.00 97.81 68 ASP A N 1
ATOM 526 C CA . ASP A 1 68 ? -0.800 -3.384 -1.318 1.00 97.81 68 ASP A CA 1
ATOM 527 C C . ASP A 1 68 ? 0.125 -2.342 -0.659 1.00 97.81 68 ASP A C 1
ATOM 529 O O . ASP A 1 68 ? -0.302 -1.554 0.187 1.00 97.81 68 ASP A O 1
ATOM 533 N N . LEU A 1 69 ? 1.401 -2.296 -1.060 1.00 97.50 69 LEU A N 1
ATOM 534 C CA . LEU A 1 69 ? 2.374 -1.313 -0.573 1.00 97.50 69 LEU A CA 1
ATOM 535 C C . LEU A 1 69 ? 1.967 0.118 -0.946 1.00 97.50 69 LEU A C 1
ATOM 537 O O . LEU A 1 69 ? 2.106 1.016 -0.115 1.00 97.50 69 LEU A O 1
ATOM 541 N N . ALA A 1 70 ? 1.430 0.339 -2.150 1.00 96.25 70 ALA A N 1
ATOM 542 C CA . ALA A 1 70 ? 0.926 1.645 -2.571 1.00 96.25 70 ALA A CA 1
ATOM 543 C C . ALA A 1 70 ? -0.255 2.095 -1.698 1.00 96.25 70 ALA A C 1
ATOM 545 O O . ALA A 1 70 ? -0.285 3.236 -1.226 1.00 96.25 70 ALA A O 1
ATOM 546 N N . ASP A 1 71 ? -1.191 1.190 -1.405 1.00 97.38 71 ASP A N 1
ATOM 547 C CA . ASP A 1 71 ? -2.321 1.486 -0.527 1.00 97.38 71 ASP A CA 1
ATOM 548 C C . ASP A 1 71 ? -1.888 1.760 0.913 1.00 97.38 71 ASP A C 1
ATOM 550 O O . ASP A 1 71 ? -2.333 2.738 1.521 1.00 97.38 71 ASP A O 1
ATOM 554 N N . HIS A 1 72 ? -0.980 0.952 1.458 1.00 98.31 72 HIS A N 1
ATOM 555 C CA . HIS A 1 72 ? -0.444 1.163 2.799 1.00 98.31 72 HIS A CA 1
ATOM 556 C C . HIS A 1 72 ? 0.379 2.452 2.911 1.00 98.31 72 HIS A C 1
ATOM 558 O O . HIS A 1 72 ? 0.264 3.152 3.919 1.00 98.31 72 HIS A O 1
ATOM 564 N N . ALA A 1 73 ? 1.145 2.817 1.880 1.00 97.38 73 ALA A N 1
ATOM 565 C CA . ALA A 1 73 ? 1.868 4.084 1.829 1.00 97.38 73 ALA A CA 1
ATOM 566 C C . ALA A 1 73 ? 0.909 5.281 1.844 1.00 97.38 73 ALA A C 1
ATOM 568 O O . ALA A 1 73 ? 1.084 6.203 2.643 1.00 97.38 73 ALA A O 1
ATOM 569 N N . ARG A 1 74 ? -0.147 5.242 1.026 1.00 97.12 74 ARG A N 1
ATOM 570 C CA . ARG A 1 74 ? -1.167 6.298 0.965 1.00 97.12 74 ARG A CA 1
ATOM 571 C C . ARG A 1 74 ? -1.953 6.420 2.269 1.00 97.12 74 ARG A C 1
ATOM 573 O O . ARG A 1 74 ? -2.059 7.506 2.833 1.00 97.12 74 ARG A O 1
ATOM 580 N N . LEU A 1 75 ? -2.495 5.311 2.773 1.00 97.12 75 LEU A N 1
ATOM 581 C CA . LEU A 1 75 ? -3.296 5.292 4.003 1.00 97.12 75 LEU A CA 1
ATOM 582 C C . LEU A 1 75 ? -2.456 5.594 5.249 1.00 97.12 75 LEU A C 1
ATOM 584 O O . LEU A 1 75 ? -2.976 6.141 6.222 1.00 97.12 75 LEU A O 1
ATOM 588 N N . GLY A 1 76 ? -1.168 5.248 5.219 1.00 97.19 76 GLY A N 1
ATOM 589 C CA . GLY A 1 76 ? -0.210 5.530 6.282 1.00 97.19 76 GLY A CA 1
ATOM 590 C C . GLY A 1 76 ? 0.338 6.954 6.282 1.00 97.19 76 GLY A C 1
ATOM 591 O O . GLY A 1 76 ? 0.995 7.337 7.247 1.00 97.19 76 GLY A O 1
ATOM 592 N N . GLY A 1 77 ? 0.066 7.742 5.236 1.00 96.44 77 GLY A N 1
ATOM 593 C CA . GLY A 1 77 ? 0.600 9.095 5.097 1.00 96.44 77 GLY A CA 1
ATOM 594 C C . GLY A 1 77 ? 2.112 9.122 4.862 1.00 96.44 77 GLY A C 1
ATOM 595 O O . GLY A 1 77 ? 2.794 10.005 5.379 1.00 96.44 77 GLY A O 1
ATOM 596 N N . ALA A 1 78 ? 2.648 8.146 4.123 1.00 96.12 78 ALA A N 1
ATOM 597 C CA . ALA A 1 78 ? 4.046 8.149 3.699 1.00 96.12 78 ALA A CA 1
ATOM 598 C C . ALA 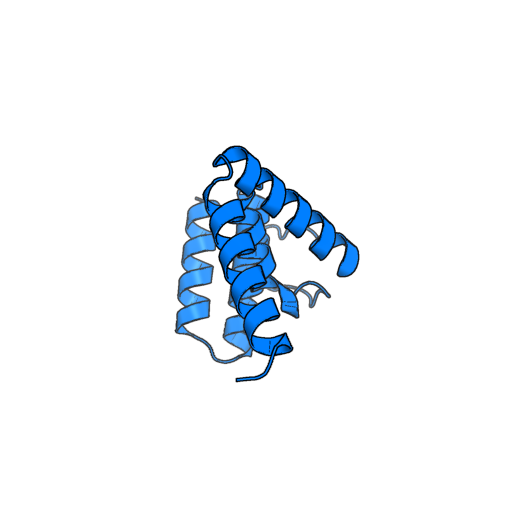A 1 78 ? 4.362 9.393 2.838 1.00 96.12 78 ALA A C 1
ATOM 600 O O . ALA A 1 78 ? 3.444 9.979 2.261 1.00 96.12 78 ALA A O 1
ATOM 601 N N . PRO A 1 79 ? 5.637 9.798 2.706 1.00 94.69 79 PRO A N 1
ATOM 602 C CA . PRO A 1 79 ? 6.016 10.885 1.804 1.00 94.69 79 PRO A CA 1
ATOM 603 C C . PRO A 1 79 ? 5.519 10.647 0.364 1.00 94.69 79 PRO A C 1
ATOM 605 O O . PRO A 1 79 ? 5.476 9.484 -0.062 1.00 94.69 79 PRO A O 1
ATOM 608 N N . PRO A 1 80 ? 5.137 11.699 -0.389 1.00 93.00 80 PRO A N 1
ATOM 609 C CA . PRO A 1 80 ? 4.623 11.567 -1.755 1.00 93.00 80 PRO A CA 1
ATOM 610 C C . PRO A 1 80 ? 5.534 10.758 -2.682 1.00 93.00 80 PRO A C 1
ATOM 612 O O . PRO A 1 80 ? 5.043 9.972 -3.486 1.00 93.00 80 PRO A O 1
ATOM 615 N N . GLU A 1 81 ? 6.850 10.859 -2.513 1.00 91.12 81 GLU A N 1
ATOM 616 C CA . GLU A 1 81 ? 7.853 10.136 -3.299 1.00 91.12 81 GLU A CA 1
ATOM 617 C C . GLU A 1 81 ? 7.760 8.621 -3.074 1.00 91.12 81 GLU A C 1
ATOM 619 O O . GLU A 1 81 ? 7.859 7.830 -4.012 1.00 91.12 81 GLU A O 1
ATOM 624 N N . VAL A 1 82 ? 7.503 8.203 -1.830 1.00 93.00 82 VAL A N 1
ATOM 625 C CA . VAL A 1 82 ? 7.320 6.790 -1.465 1.00 93.00 82 VAL A CA 1
ATOM 626 C C . VAL A 1 82 ? 5.983 6.269 -1.986 1.00 93.00 82 VAL A C 1
ATOM 628 O O . VAL A 1 82 ? 5.908 5.145 -2.484 1.00 93.00 82 VAL A O 1
ATOM 631 N N . GLN A 1 83 ? 4.928 7.082 -1.900 1.00 95.06 83 GLN A N 1
ATOM 632 C CA . GLN A 1 83 ? 3.628 6.730 -2.472 1.00 95.06 83 GLN A CA 1
ATOM 633 C C . GLN A 1 83 ? 3.730 6.559 -3.996 1.00 95.06 83 GLN 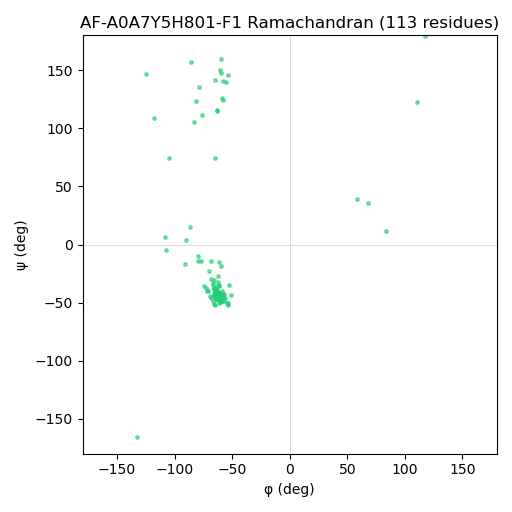A C 1
ATOM 635 O O . GLN A 1 83 ? 3.273 5.551 -4.535 1.00 95.06 83 GLN A O 1
ATOM 640 N N . ALA A 1 84 ? 4.391 7.499 -4.677 1.00 92.56 84 ALA A N 1
ATOM 641 C CA . ALA A 1 84 ? 4.603 7.463 -6.118 1.00 92.56 84 ALA A CA 1
ATOM 642 C C . ALA A 1 84 ? 5.464 6.264 -6.537 1.00 92.56 84 ALA A C 1
ATOM 644 O O . ALA A 1 84 ? 5.130 5.585 -7.504 1.00 92.56 84 ALA A O 1
ATOM 645 N N . LEU A 1 85 ? 6.524 5.942 -5.786 1.00 92.00 85 LEU A N 1
ATOM 646 C CA . LEU A 1 85 ? 7.373 4.773 -6.035 1.00 92.00 85 LEU A CA 1
ATOM 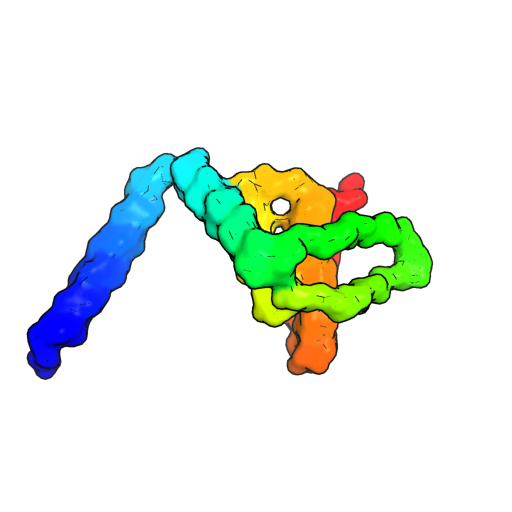647 C C . LEU A 1 85 ? 6.556 3.477 -6.117 1.00 92.00 85 LEU A C 1
ATOM 649 O O . LEU A 1 85 ? 6.697 2.716 -7.080 1.00 92.00 85 LEU A O 1
ATOM 653 N N . TYR A 1 86 ? 5.698 3.224 -5.127 1.00 94.50 86 TYR A N 1
ATOM 654 C CA . TYR A 1 86 ? 4.884 2.009 -5.109 1.00 94.50 86 TYR A CA 1
ATOM 655 C C . TYR A 1 86 ? 3.738 2.050 -6.116 1.00 94.50 86 TYR A C 1
ATOM 657 O O . TYR A 1 86 ? 3.483 1.031 -6.754 1.00 94.50 86 TYR A O 1
ATOM 665 N N . ALA A 1 87 ? 3.115 3.210 -6.340 1.00 94.31 87 ALA A N 1
ATOM 666 C CA . ALA A 1 87 ? 2.100 3.369 -7.380 1.00 94.31 87 ALA A CA 1
ATOM 667 C C . ALA A 1 87 ? 2.669 3.067 -8.779 1.00 94.31 87 ALA A C 1
ATOM 669 O O . ALA A 1 87 ? 2.087 2.278 -9.521 1.00 94.31 87 ALA A O 1
ATOM 670 N N . CYS A 1 88 ? 3.852 3.591 -9.110 1.00 92.81 88 CYS A N 1
ATOM 671 C CA . CYS A 1 88 ? 4.518 3.303 -10.378 1.00 92.81 88 CYS A CA 1
ATOM 672 C C . CYS A 1 88 ? 4.918 1.823 -10.513 1.00 92.81 88 CYS A C 1
ATOM 674 O O . CYS A 1 88 ? 4.759 1.231 -11.581 1.00 92.81 88 CYS A O 1
ATOM 676 N N . ARG A 1 89 ? 5.431 1.194 -9.443 1.00 92.75 89 ARG A N 1
ATOM 677 C CA . ARG A 1 89 ? 5.751 -0.246 -9.464 1.00 92.75 89 ARG A CA 1
ATOM 678 C C . ARG A 1 89 ? 4.499 -1.106 -9.640 1.00 92.75 89 ARG A C 1
ATOM 680 O O . ARG A 1 89 ? 4.527 -2.058 -10.418 1.00 92.75 89 ARG A O 1
ATOM 687 N N . ALA A 1 90 ? 3.403 -0.755 -8.969 1.00 94.88 90 ALA A N 1
ATOM 688 C CA . ALA A 1 90 ? 2.117 -1.427 -9.119 1.00 94.88 90 ALA A CA 1
ATOM 689 C C . ALA A 1 90 ? 1.574 -1.274 -10.547 1.00 94.88 90 ALA A C 1
ATOM 691 O O . ALA A 1 90 ? 1.134 -2.259 -11.139 1.00 94.88 90 ALA A O 1
ATOM 692 N N . ALA A 1 91 ? 1.685 -0.077 -11.132 1.00 94.00 91 ALA A N 1
ATOM 693 C CA . ALA A 1 91 ? 1.291 0.182 -12.512 1.00 94.00 91 ALA A CA 1
ATOM 694 C C . ALA A 1 91 ? 2.099 -0.674 -13.500 1.00 94.00 91 ALA A C 1
ATOM 696 O O . ALA A 1 91 ? 1.523 -1.383 -14.325 1.00 94.00 91 ALA A O 1
ATOM 697 N N . ALA A 1 92 ? 3.427 -0.709 -13.352 1.00 91.88 92 ALA A N 1
ATOM 698 C CA . ALA A 1 92 ? 4.303 -1.533 -14.184 1.00 91.88 92 ALA A CA 1
ATOM 699 C C . ALA A 1 92 ? 4.009 -3.041 -14.054 1.00 91.88 92 ALA A C 1
ATOM 701 O O . ALA A 1 92 ? 4.122 -3.789 -15.029 1.00 91.88 92 ALA A O 1
ATOM 702 N N . LEU A 1 93 ? 3.624 -3.518 -12.865 1.00 92.06 93 LEU A N 1
ATOM 703 C CA . LEU A 1 93 ? 3.183 -4.902 -12.687 1.00 92.06 93 LEU A CA 1
ATOM 704 C C . LEU A 1 93 ? 1.832 -5.157 -13.370 1.00 92.06 93 LEU A C 1
ATOM 706 O O . LEU A 1 93 ? 1.683 -6.176 -14.046 1.00 92.06 93 LEU A O 1
ATOM 710 N N . ALA A 1 94 ? 0.868 -4.247 -13.219 1.00 94.69 94 ALA A N 1
ATOM 711 C CA . ALA A 1 94 ? -0.444 -4.338 -13.854 1.00 94.69 94 ALA A CA 1
ATOM 712 C C . ALA A 1 94 ? -0.329 -4.391 -15.389 1.00 94.69 94 ALA A C 1
ATOM 714 O O . ALA A 1 94 ? -0.987 -5.218 -16.021 1.00 94.69 94 ALA A O 1
ATOM 715 N N . GLU A 1 95 ? 0.580 -3.612 -15.986 1.00 93.19 95 GLU A N 1
ATOM 716 C CA . GLU A 1 95 ? 0.900 -3.690 -17.419 1.00 93.19 95 GLU A CA 1
ATOM 717 C C . GLU A 1 95 ? 1.397 -5.081 -17.826 1.00 93.19 95 GLU A C 1
ATOM 719 O O . GLU A 1 95 ? 0.879 -5.672 -18.774 1.00 93.19 95 GLU A O 1
ATOM 724 N N . ARG A 1 96 ? 2.360 -5.647 -17.081 1.00 90.81 96 ARG A N 1
ATOM 725 C CA . ARG A 1 96 ? 2.888 -7.003 -17.337 1.00 90.81 96 ARG A CA 1
ATOM 726 C C . ARG A 1 96 ? 1.821 -8.091 -17.189 1.00 90.81 96 ARG A C 1
ATOM 728 O O . ARG A 1 96 ? 1.945 -9.148 -17.799 1.00 90.81 96 ARG A O 1
ATOM 735 N N . GLN A 1 97 ? 0.800 -7.841 -16.374 1.00 94.12 97 GLN A N 1
ATOM 736 C CA . GLN A 1 97 ? -0.341 -8.731 -16.155 1.00 94.12 97 GLN A CA 1
ATOM 737 C C . GLN A 1 97 ? -1.510 -8.467 -17.115 1.00 94.12 97 GLN A C 1
ATOM 739 O O . GLN A 1 97 ? -2.546 -9.114 -16.983 1.00 94.12 97 GLN A O 1
ATOM 744 N N . TYR A 1 98 ? -1.361 -7.546 -18.074 1.00 96.50 98 TYR A N 1
ATOM 745 C CA . TYR A 1 98 ? -2.412 -7.159 -19.018 1.00 96.50 98 TYR A CA 1
ATOM 746 C C . TYR A 1 98 ? -3.681 -6.618 -18.331 1.00 96.50 98 TYR A C 1
ATOM 748 O O . TYR A 1 98 ? -4.797 -6.886 -18.776 1.00 96.50 98 TYR A O 1
ATOM 756 N N . ARG A 1 99 ? -3.511 -5.829 -17.260 1.00 97.12 99 ARG A N 1
ATOM 757 C CA . ARG A 1 99 ? -4.573 -5.086 -16.554 1.00 97.12 99 ARG A CA 1
ATOM 758 C C . ARG A 1 99 ? -4.505 -3.582 -16.898 1.00 97.12 99 ARG A C 1
ATOM 760 O O . ARG A 1 99 ? -4.028 -2.795 -16.082 1.00 97.12 99 ARG A O 1
ATOM 767 N N . PRO A 1 100 ? -4.926 -3.152 -18.106 1.00 96.44 100 PRO A N 1
ATOM 768 C CA . PRO A 1 100 ? -4.688 -1.788 -18.593 1.00 96.44 100 PRO A CA 1
ATOM 769 C C . PRO A 1 100 ? -5.436 -0.707 -17.802 1.00 96.44 100 PRO A C 1
ATOM 771 O O . PRO A 1 100 ? -4.899 0.379 -17.609 1.00 96.44 100 PRO A O 1
ATOM 774 N N . GLU A 1 101 ? -6.647 -0.999 -17.322 1.00 97.81 101 GLU A N 1
ATOM 775 C CA . GLU A 1 101 ? -7.434 -0.054 -16.516 1.00 97.81 101 GLU A CA 1
ATOM 776 C C . GLU A 1 101 ? -6.757 0.228 -15.168 1.00 97.81 101 GLU A C 1
ATOM 778 O O . GLU A 1 101 ? -6.611 1.387 -14.775 1.00 97.81 101 GLU A O 1
ATOM 783 N N . ASP A 1 102 ? -6.269 -0.821 -14.498 1.00 96.50 102 ASP A N 1
ATOM 784 C CA . ASP A 1 102 ? -5.502 -0.691 -13.257 1.00 96.50 102 ASP A CA 1
ATOM 785 C C . ASP A 1 102 ? -4.191 0.058 -13.486 1.00 96.50 102 ASP A C 1
ATOM 787 O O . ASP A 1 102 ? -3.865 0.967 -12.724 1.00 96.50 102 ASP A O 1
ATOM 791 N N . ALA A 1 103 ? -3.459 -0.287 -14.549 1.00 95.50 103 ALA A N 1
ATOM 792 C CA . ALA A 1 103 ? -2.212 0.382 -14.897 1.00 95.50 103 ALA A CA 1
ATOM 793 C C . ALA A 1 103 ? -2.419 1.889 -15.101 1.00 95.50 103 ALA A C 1
ATOM 795 O O . ALA A 1 103 ? -1.708 2.689 -14.497 1.00 95.50 103 ALA A O 1
ATOM 796 N N . MET A 1 104 ? -3.425 2.281 -15.890 1.00 96.31 104 MET A N 1
ATOM 797 C CA . MET A 1 104 ? -3.746 3.687 -16.146 1.00 96.31 104 MET A CA 1
ATOM 798 C C . MET A 1 104 ? -4.082 4.433 -14.850 1.00 96.31 104 MET A C 1
ATOM 800 O O . MET A 1 104 ? -3.472 5.461 -14.563 1.00 96.31 104 MET A O 1
ATOM 804 N N . ARG A 1 105 ? -4.973 3.874 -14.020 1.00 96.88 105 ARG A N 1
ATOM 805 C CA . ARG A 1 105 ? -5.345 4.451 -12.718 1.00 96.88 105 ARG A CA 1
ATOM 806 C C . ARG A 1 1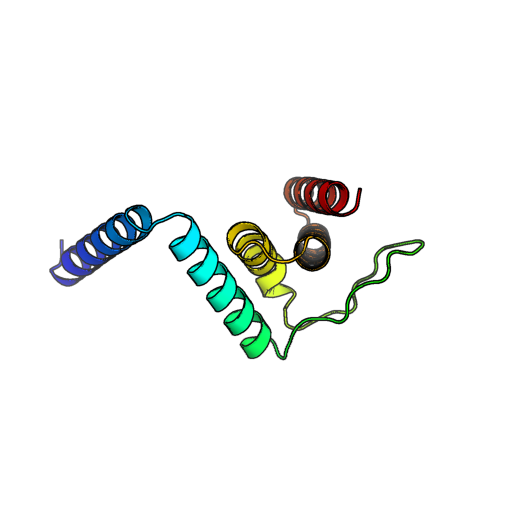05 ? -4.132 4.651 -11.805 1.00 96.88 105 ARG A C 1
ATOM 808 O O . ARG A 1 105 ? -4.030 5.666 -11.118 1.00 96.88 105 ARG A O 1
ATOM 815 N N . LEU A 1 106 ? -3.229 3.673 -11.758 1.00 95.31 106 LEU A N 1
ATOM 816 C CA . LEU A 1 106 ? -2.042 3.718 -10.901 1.00 95.31 106 LEU A CA 1
ATOM 817 C C . LEU A 1 106 ? -1.000 4.720 -11.419 1.00 95.31 106 LEU A C 1
ATOM 819 O O . LEU A 1 106 ? -0.402 5.437 -10.615 1.00 95.31 106 LEU A O 1
ATOM 823 N N . TRP A 1 107 ? -0.828 4.833 -12.739 1.00 94.12 107 TRP A N 1
ATOM 824 C CA . TRP A 1 107 ? 0.024 5.859 -13.343 1.00 94.12 107 TRP A CA 1
ATOM 825 C C . TRP A 1 107 ? -0.504 7.275 -13.101 1.00 94.12 107 TRP A C 1
ATOM 827 O O . TRP A 1 107 ? 0.277 8.157 -12.750 1.00 94.12 107 TRP A O 1
ATOM 837 N N . GLU A 1 108 ? -1.813 7.497 -13.226 1.00 94.75 108 GLU A N 1
ATOM 838 C CA . GLU A 1 108 ? -2.442 8.788 -12.914 1.00 94.75 108 GLU A CA 1
ATOM 839 C C . GLU A 1 108 ? -2.255 9.169 -11.441 1.00 94.75 108 GLU A C 1
ATOM 841 O O . GLU A 1 108 ? -1.887 10.304 -11.132 1.00 94.75 108 GLU A O 1
ATOM 846 N N . ALA A 1 109 ? -2.447 8.210 -10.529 1.00 93.19 109 ALA A N 1
ATOM 847 C CA . ALA A 1 109 ? -2.221 8.424 -9.104 1.00 93.19 109 ALA A CA 1
ATOM 848 C C . ALA A 1 109 ? -0.761 8.799 -8.806 1.00 93.19 109 ALA A C 1
ATOM 850 O O . ALA A 1 109 ? -0.512 9.722 -8.032 1.00 93.19 109 ALA A O 1
ATOM 851 N N . ALA A 1 110 ? 0.202 8.122 -9.439 1.00 92.25 110 ALA A N 1
ATOM 852 C CA . ALA A 1 110 ? 1.615 8.449 -9.291 1.00 92.25 110 ALA A CA 1
ATOM 853 C C . ALA A 1 110 ? 1.957 9.837 -9.854 1.00 92.25 110 ALA A C 1
ATOM 855 O O . ALA A 1 110 ? 2.682 10.595 -9.214 1.00 92.25 110 ALA A O 1
ATOM 856 N N . ALA A 1 111 ? 1.409 10.194 -11.019 1.00 91.50 111 ALA A N 1
ATOM 857 C CA . ALA A 1 111 ? 1.629 11.499 -11.636 1.00 91.50 111 ALA A CA 1
ATOM 858 C C . ALA A 1 111 ? 1.129 12.648 -10.744 1.00 91.50 111 ALA A C 1
ATOM 860 O O . ALA A 1 111 ? 1.841 13.634 -10.574 1.00 91.50 111 ALA A O 1
ATOM 861 N N . GLY A 1 112 ? -0.043 12.495 -10.116 1.00 92.69 112 GLY A N 1
ATOM 862 C CA . GLY A 1 112 ? -0.597 13.497 -9.196 1.00 92.69 112 GLY A CA 1
ATOM 863 C C . GLY A 1 112 ? 0.169 13.666 -7.877 1.00 92.69 112 GLY A C 1
ATOM 864 O O . GLY A 1 112 ? -0.064 14.636 -7.164 1.00 92.69 112 GLY A O 1
ATOM 865 N N . LEU A 1 113 ? 1.070 12.740 -7.535 1.00 90.25 113 LEU A N 1
ATOM 866 C CA . LEU A 1 113 ? 1.937 12.827 -6.352 1.00 90.25 113 LEU A CA 1
ATOM 867 C C . LEU A 1 113 ? 3.285 13.504 -6.643 1.00 90.25 113 LEU A C 1
ATOM 869 O O . LEU A 1 113 ? 3.984 13.888 -5.708 1.00 90.25 113 LEU A O 1
ATOM 873 N N . LEU A 1 114 ? 3.656 13.610 -7.921 1.00 81.94 114 LEU A N 1
ATOM 874 C CA . LEU A 1 114 ? 4.950 14.116 -8.390 1.00 81.94 114 LEU A CA 1
ATOM 875 C C . LEU A 1 114 ? 4.858 15.510 -9.035 1.00 81.94 114 LEU A C 1
ATOM 877 O O . LEU A 1 114 ? 5.887 16.067 -9.421 1.00 81.94 114 LEU A O 1
ATOM 881 N N . SER A 1 115 ? 3.642 16.045 -9.180 1.00 76.69 115 SER A N 1
ATOM 882 C CA . SER A 1 115 ? 3.335 17.391 -9.686 1.00 76.69 115 SER A CA 1
ATOM 883 C C . SER A 1 115 ? 3.329 18.438 -8.579 1.00 76.69 115 SER A C 1
ATOM 885 O O . SER A 1 115 ? 3.886 19.533 -8.804 1.00 76.69 115 SER A O 1
#